Protein AF-A0A1N7IGW3-F1 (afdb_monomer)

Organism: NCBI:txid112234

Radius of gyration: 33.64 Å; Cα contacts (8 Å, |Δi|>4): 59; chains: 1; bounding box: 71×18×88 Å

Solvent-accessible surface area (backbone atoms only — not comparable to full-atom values): 6144 Å² total; per-residue (Å²): 132,68,68,65,62,53,54,52,52,51,51,51,52,52,51,52,52,52,53,50,51,54,51,53,54,53,50,52,58,52,48,55,53,49,51,55,52,50,52,56,50,52,56,54,52,57,66,48,64,79,61,58,81,72,58,66,27,42,61,68,55,46,16,58,74,70,73,47,52,62,68,56,49,49,49,36,46,73,74,59,62,34,68,73,47,75,60,91,93,46,53,32,29,45,55,68,48,51,60,68,50,59,74,88,82,132

Mean predicted aligned error: 11.85 Å

pLDDT: mean 88.47, std 12.56, range [50.0, 97.75]

Nearest PDB structures (foldseek):
  4j2n-assembly1_A  TM=8.965E-01  e=3.014E-02  Pukovnikvirus pukovnik
  6ama-assembly1_B  TM=7.501E-01  e=1.114E-02  Streptomyces venezuelae
  6amk-assembly1_B  TM=8.150E-01  e=5.476E-02  Streptomyces venezuelae
  2kfs-assembly1_A  TM=8.318E-01  e=1.807E-01  Mycobacterium tuberculosis H37Rv
  2zhh-assembly1_A-2  TM=8.279E-01  e=2.357E-01  Escherichia coli K-12

Foldseek 3Di:
DPPVVVVVVVVVVVVVVVVVVVVVVVVVVVVVVVVVVVVVVVVVVVVVVVPDPFDWAWLVRVCVVVVHDSVVVVVCVVVVLADWDDDPHTITGGPVRVVVSDDDDD

Structure (mmCIF, N/CA/C/O backbone):
data_AF-A0A1N7IGW3-F1
#
_entry.id   AF-A0A1N7IGW3-F1
#
loop_
_atom_site.group_PDB
_atom_site.id
_atom_site.type_symbol
_atom_site.label_atom_id
_atom_site.label_alt_id
_atom_site.label_comp_id
_atom_site.label_asym_id
_atom_site.label_entity_id
_atom_site.label_seq_id
_atom_site.pdbx_PDB_ins_code
_atom_site.Cartn_x
_atom_site.Cartn_y
_atom_site.Cartn_z
_atom_site.occupancy
_atom_site.B_iso_or_equiv
_atom_site.auth_seq_id
_atom_site.auth_comp_id
_atom_site.auth_asym_id
_atom_site.auth_atom_id
_atom_site.pdbx_PDB_model_num
ATOM 1 N N . MET A 1 1 ? 47.427 -2.168 -65.682 1.00 50.00 1 MET A N 1
ATOM 2 C CA . MET A 1 1 ? 46.780 -1.720 -64.428 1.00 50.00 1 MET A CA 1
ATOM 3 C C . MET A 1 1 ? 45.484 -1.004 -64.795 1.00 50.00 1 MET A C 1
ATOM 5 O O . MET A 1 1 ? 45.539 0.018 -65.463 1.00 50.00 1 MET A O 1
ATOM 9 N N . ASN A 1 2 ? 44.322 -1.604 -64.517 1.00 54.31 2 ASN A N 1
ATOM 10 C CA . ASN A 1 2 ? 43.034 -1.117 -65.025 1.00 54.31 2 ASN A CA 1
ATOM 11 C C . ASN A 1 2 ? 42.509 0.015 -64.122 1.00 54.31 2 ASN A C 1
ATOM 13 O O . ASN A 1 2 ? 41.861 -0.241 -63.109 1.00 54.31 2 ASN A O 1
ATOM 17 N N . LEU A 1 3 ? 42.840 1.260 -64.481 1.00 53.38 3 LEU A N 1
ATOM 18 C CA . LEU A 1 3 ? 42.494 2.493 -63.755 1.00 53.38 3 LEU A CA 1
ATOM 19 C C . LEU A 1 3 ? 40.985 2.632 -63.464 1.00 53.38 3 LEU A C 1
ATOM 21 O O . LEU A 1 3 ? 40.611 3.307 -62.510 1.00 53.38 3 LEU A O 1
ATOM 25 N N . ASN A 1 4 ? 40.126 1.966 -64.243 1.00 60.47 4 ASN A N 1
ATOM 26 C CA . ASN A 1 4 ? 38.673 1.991 -64.073 1.00 60.47 4 ASN A CA 1
ATOM 27 C C . ASN A 1 4 ? 38.195 1.086 -62.914 1.00 60.47 4 ASN A C 1
ATOM 29 O O . ASN A 1 4 ? 37.329 1.470 -62.137 1.00 60.47 4 ASN A O 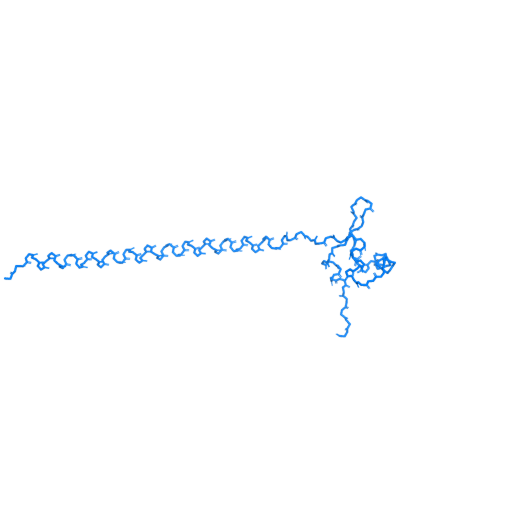1
ATOM 33 N N . LYS A 1 5 ? 38.832 -0.079 -62.710 1.00 61.31 5 LYS A N 1
ATOM 34 C CA . LYS A 1 5 ? 38.516 -0.975 -61.576 1.00 61.31 5 LYS A CA 1
ATOM 35 C C . LYS 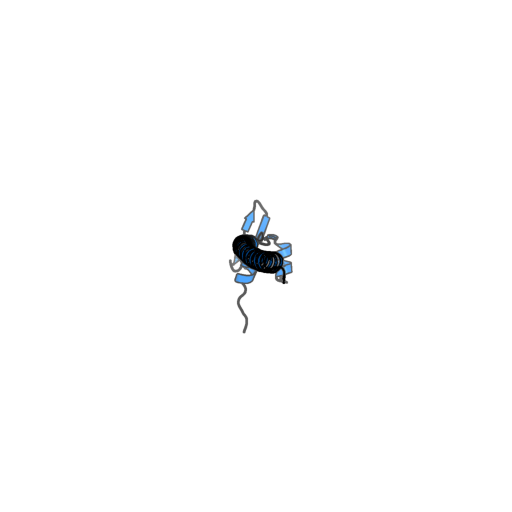A 1 5 ? 38.876 -0.362 -60.217 1.00 61.31 5 LYS A C 1
ATOM 37 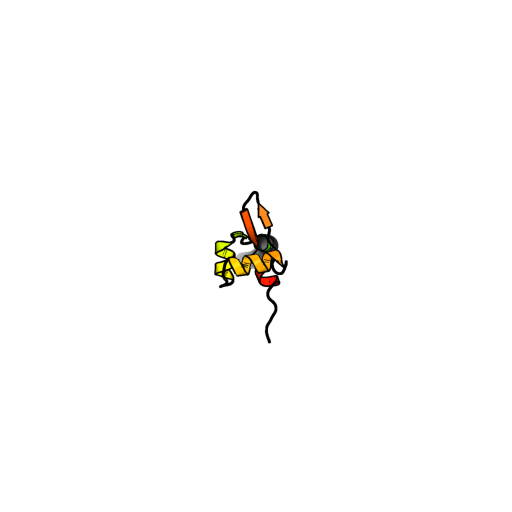O O . LYS A 1 5 ? 38.154 -0.569 -59.251 1.00 61.31 5 LYS A O 1
ATOM 42 N N . ASN A 1 6 ? 39.973 0.395 -60.147 1.00 62.25 6 ASN A N 1
ATOM 43 C CA . ASN A 1 6 ? 40.419 1.037 -58.905 1.00 62.25 6 ASN A CA 1
ATOM 44 C C . ASN A 1 6 ? 39.502 2.217 -58.518 1.00 62.25 6 ASN A C 1
ATOM 46 O O . ASN A 1 6 ? 39.059 2.304 -57.377 1.00 62.25 6 ASN A O 1
ATOM 50 N N . LYS A 1 7 ? 39.109 3.054 -59.491 1.00 66.75 7 LYS A N 1
ATOM 51 C CA . LYS A 1 7 ? 38.128 4.129 -59.263 1.00 66.75 7 LYS A CA 1
ATOM 52 C C . LYS A 1 7 ? 36.771 3.593 -58.795 1.00 66.75 7 LYS A C 1
ATOM 54 O O . LYS A 1 7 ? 36.222 4.138 -57.846 1.00 66.75 7 LYS A O 1
ATOM 59 N N . ASN A 1 8 ? 36.279 2.504 -59.390 1.00 69.81 8 ASN A N 1
ATOM 60 C CA . ASN A 1 8 ? 35.023 1.880 -58.959 1.00 69.81 8 ASN A CA 1
ATOM 61 C C . ASN A 1 8 ? 35.109 1.322 -57.528 1.00 69.81 8 ASN A C 1
ATOM 63 O O . ASN A 1 8 ? 34.193 1.538 -56.746 1.00 69.81 8 ASN A O 1
ATOM 67 N N . SER A 1 9 ? 36.234 0.706 -57.148 1.00 76.50 9 SER A N 1
ATOM 68 C CA . SER A 1 9 ? 36.451 0.223 -55.775 1.00 76.50 9 SER A CA 1
ATOM 69 C C . SER A 1 9 ? 36.524 1.357 -54.742 1.00 76.50 9 SER A C 1
ATOM 71 O O . SER A 1 9 ? 36.018 1.217 -53.630 1.00 76.50 9 SER A O 1
ATOM 73 N N . HIS A 1 10 ? 37.108 2.504 -55.099 1.00 80.94 10 HIS A N 1
ATOM 74 C CA . HIS A 1 10 ? 37.130 3.674 -54.218 1.00 80.94 10 HIS A CA 1
ATOM 75 C C . HIS A 1 10 ? 35.736 4.295 -54.048 1.00 80.94 10 HIS A C 1
ATOM 77 O O . HIS A 1 10 ? 35.363 4.671 -52.941 1.00 80.94 10 HIS A O 1
ATOM 83 N N . ILE A 1 11 ? 34.941 4.348 -55.122 1.00 88.06 11 ILE A N 1
ATOM 84 C CA . ILE A 1 11 ? 33.544 4.804 -55.069 1.00 88.06 11 ILE A CA 1
ATOM 85 C C . ILE A 1 11 ? 32.701 3.874 -54.185 1.00 88.06 11 ILE A C 1
ATOM 87 O O . ILE A 1 11 ? 31.929 4.363 -53.367 1.00 88.06 11 ILE A O 1
ATOM 91 N N . GLU A 1 12 ? 32.876 2.555 -54.294 1.00 90.06 12 GLU A N 1
ATOM 92 C CA . GLU A 1 12 ? 32.205 1.581 -53.420 1.00 90.06 12 GLU A CA 1
ATOM 93 C C . GLU A 1 12 ? 32.583 1.775 -51.945 1.00 90.06 12 GLU A C 1
ATOM 95 O O . GLU A 1 12 ? 31.713 1.757 -51.079 1.00 90.06 12 GLU A O 1
ATOM 100 N N . MET A 1 13 ? 33.862 2.023 -51.651 1.00 87.81 13 MET A N 1
ATOM 101 C CA . MET A 1 13 ? 34.333 2.300 -50.291 1.00 87.81 13 MET A CA 1
ATOM 102 C C . MET A 1 13 ? 33.719 3.585 -49.718 1.00 87.81 13 MET A C 1
ATOM 104 O O . MET A 1 13 ? 33.277 3.594 -48.571 1.00 87.81 13 MET A O 1
ATOM 108 N N . LEU A 1 14 ? 33.655 4.653 -50.520 1.00 91.81 14 LEU A N 1
ATOM 109 C CA . LEU A 1 14 ? 33.007 5.908 -50.134 1.00 91.81 14 LEU A CA 1
ATOM 110 C C . LEU A 1 14 ? 31.504 5.711 -49.905 1.00 91.81 14 LEU A C 1
ATOM 112 O O . LEU A 1 14 ? 30.965 6.211 -48.922 1.00 91.81 14 LEU A O 1
ATOM 116 N N . LEU A 1 15 ? 30.838 4.940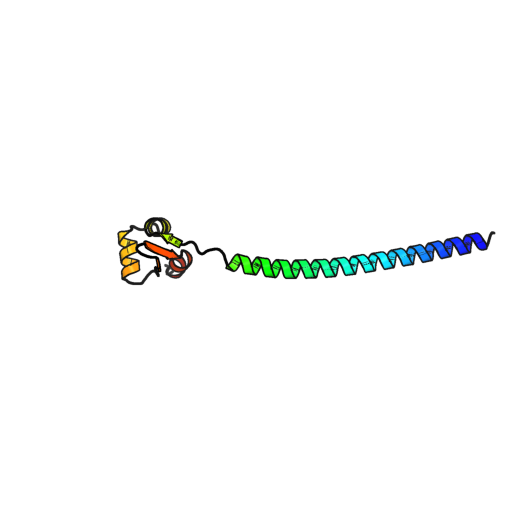 -50.767 1.00 93.31 15 LEU A N 1
ATOM 117 C CA . LEU A 1 15 ? 29.419 4.625 -50.617 1.00 93.31 15 LEU A CA 1
ATOM 118 C C . LEU A 1 15 ? 29.151 3.843 -49.325 1.00 93.31 15 LEU A C 1
ATOM 120 O O . LEU A 1 15 ? 28.207 4.160 -48.607 1.00 93.31 15 LEU A O 1
ATOM 124 N N . LEU A 1 16 ? 29.991 2.857 -48.999 1.00 91.88 16 LEU A N 1
ATOM 125 C CA . LEU A 1 16 ? 29.879 2.088 -47.758 1.00 91.88 16 LEU A CA 1
ATOM 126 C C . LEU A 1 16 ? 30.086 2.959 -46.514 1.00 91.88 16 LEU A C 1
ATOM 128 O O . LEU A 1 16 ? 29.342 2.809 -45.548 1.00 91.88 16 LEU A O 1
ATOM 132 N N . ALA A 1 17 ? 31.052 3.881 -46.544 1.00 93.94 17 ALA A N 1
ATOM 133 C CA . ALA A 1 17 ? 31.291 4.808 -45.440 1.00 93.94 17 ALA A CA 1
ATOM 134 C C . ALA A 1 17 ? 30.081 5.726 -45.195 1.00 93.94 17 ALA A C 1
ATOM 136 O O . ALA A 1 17 ? 29.629 5.856 -44.061 1.00 93.94 17 ALA A O 1
ATOM 137 N N . VAL A 1 18 ? 29.500 6.283 -46.263 1.00 96.88 18 VAL A N 1
ATOM 138 C CA . VAL A 1 18 ? 28.299 7.130 -46.168 1.00 96.88 18 VAL A CA 1
ATOM 139 C C . VAL A 1 18 ? 27.094 6.335 -45.659 1.00 96.88 18 VAL A C 1
ATOM 141 O O . VAL A 1 18 ? 26.350 6.815 -44.810 1.00 96.88 18 VAL A O 1
ATOM 144 N N . LEU A 1 19 ? 26.897 5.101 -46.135 1.00 95.50 19 LEU A N 1
ATOM 145 C CA . LEU A 1 19 ? 25.811 4.241 -45.652 1.00 95.50 19 LEU A CA 1
ATOM 146 C C . LEU A 1 19 ? 25.949 3.913 -44.162 1.00 95.50 19 LEU A C 1
ATOM 148 O O . LEU A 1 19 ? 24.941 3.848 -43.458 1.00 95.50 19 LEU A O 1
ATOM 152 N N . GLN A 1 20 ? 27.177 3.711 -43.685 1.00 94.75 20 GLN A N 1
ATOM 153 C CA . GLN A 1 20 ? 27.449 3.473 -42.272 1.00 94.75 20 GLN A CA 1
ATOM 154 C C . GLN A 1 20 ? 27.116 4.707 -41.425 1.00 94.75 20 GLN A C 1
ATOM 156 O O . GLN A 1 20 ? 26.420 4.578 -40.420 1.00 94.75 20 GLN A O 1
ATOM 161 N N . GLU A 1 21 ? 27.525 5.897 -41.865 1.00 96.75 21 GLU A N 1
ATOM 162 C CA . GLU A 1 21 ? 27.239 7.154 -41.166 1.00 96.75 21 GLU A CA 1
ATOM 163 C C . GLU A 1 21 ? 25.730 7.438 -41.085 1.00 96.75 21 GLU A C 1
ATOM 165 O O . GLU A 1 21 ? 25.203 7.741 -40.015 1.00 96.75 21 GLU A O 1
ATOM 170 N N . LEU A 1 22 ? 24.996 7.239 -42.185 1.00 97.25 22 LEU A N 1
ATOM 171 C CA . LEU A 1 22 ? 23.535 7.388 -42.200 1.00 97.25 22 LEU A CA 1
ATOM 172 C C . LEU A 1 22 ? 22.836 6.394 -41.261 1.00 97.25 22 LEU A C 1
ATOM 174 O O . LEU A 1 22 ? 21.821 6.718 -40.644 1.00 97.25 22 LEU A O 1
ATOM 178 N N . LYS A 1 23 ? 23.372 5.175 -41.139 1.00 97.38 23 LYS A N 1
ATOM 179 C CA . LYS A 1 23 ? 22.840 4.161 -40.224 1.00 97.38 23 LYS A CA 1
ATOM 180 C C . LYS A 1 23 ? 23.023 4.583 -38.767 1.00 97.38 23 LYS A C 1
ATOM 182 O O . LYS A 1 23 ? 22.109 4.408 -37.967 1.00 97.38 23 LYS A O 1
ATOM 187 N N . GLU A 1 24 ? 24.187 5.129 -38.428 1.00 97.75 24 GLU A N 1
ATOM 188 C CA . GLU A 1 24 ? 24.489 5.626 -37.082 1.00 97.75 24 GLU A CA 1
ATOM 189 C C . GLU A 1 24 ? 23.588 6.804 -36.703 1.00 97.75 24 GLU A C 1
ATOM 191 O O . GLU A 1 24 ? 23.012 6.806 -35.616 1.00 97.75 24 GLU A O 1
ATOM 196 N N . GLN A 1 25 ? 23.376 7.742 -37.630 1.00 96.88 25 GLN A N 1
ATOM 197 C CA . GLN A 1 25 ? 22.436 8.851 -37.444 1.00 96.88 25 GLN A CA 1
ATOM 198 C C . GLN A 1 25 ? 21.010 8.353 -37.179 1.00 96.88 25 GLN A C 1
ATOM 200 O O . GLN A 1 25 ? 20.366 8.792 -36.226 1.00 96.88 25 GLN A O 1
ATOM 205 N N . LEU A 1 26 ? 20.539 7.384 -37.969 1.00 97.12 26 LEU A N 1
ATOM 206 C CA . LEU A 1 26 ? 19.209 6.807 -37.790 1.00 97.12 26 LEU A CA 1
ATOM 207 C C . LEU A 1 26 ? 19.054 6.120 -36.424 1.00 97.12 26 LEU A C 1
ATOM 209 O O . LEU A 1 26 ? 18.016 6.273 -35.779 1.00 97.12 26 LEU A O 1
ATOM 213 N N . TYR A 1 27 ? 20.068 5.378 -35.964 1.00 97.25 27 TYR A N 1
ATOM 214 C CA . TYR A 1 27 ? 20.028 4.760 -34.635 1.00 97.25 27 TYR A CA 1
ATOM 215 C C . TYR A 1 27 ? 19.945 5.802 -33.523 1.00 97.25 27 TYR A C 1
ATOM 217 O O . TYR A 1 27 ? 19.129 5.642 -32.616 1.00 97.25 27 TYR A O 1
ATOM 225 N N . TYR A 1 28 ? 20.724 6.879 -33.621 1.00 97.06 28 TYR A N 1
ATOM 226 C CA . TYR A 1 28 ? 20.709 7.950 -32.631 1.00 97.06 28 TYR A CA 1
ATOM 227 C C . TYR A 1 28 ? 19.320 8.599 -32.505 1.00 97.06 28 TYR A C 1
ATOM 229 O O . TYR A 1 28 ? 18.772 8.700 -31.408 1.00 97.06 28 TYR A O 1
ATOM 237 N N . GLU A 1 29 ? 18.687 8.955 -33.627 1.00 97.31 29 GLU A N 1
ATOM 238 C CA . GLU A 1 29 ? 17.337 9.541 -33.624 1.00 97.31 29 GLU A CA 1
ATOM 239 C C . GLU A 1 29 ? 16.276 8.597 -33.034 1.00 97.31 29 GLU A C 1
ATOM 241 O O . GLU A 1 29 ? 15.353 9.023 -32.321 1.00 97.31 29 GLU A O 1
ATOM 246 N N . MET A 1 30 ? 16.402 7.297 -33.320 1.00 97.06 30 MET A N 1
ATOM 247 C CA . MET A 1 30 ? 15.523 6.274 -32.759 1.00 97.06 30 MET A CA 1
ATOM 248 C C . MET A 1 30 ? 15.686 6.161 -31.240 1.00 97.06 30 MET A C 1
ATOM 250 O O . MET A 1 30 ? 14.675 6.099 -30.532 1.00 97.06 30 MET A O 1
ATOM 254 N N . GLU A 1 31 ? 16.922 6.148 -30.738 1.00 96.75 31 GLU A N 1
ATOM 255 C CA . GLU A 1 31 ? 17.219 6.069 -29.304 1.00 96.75 31 GLU A CA 1
ATOM 256 C C . GLU A 1 31 ? 16.681 7.284 -28.545 1.00 96.75 31 GLU A C 1
ATOM 258 O O . GLU A 1 31 ? 15.949 7.110 -27.569 1.00 96.75 31 GLU A O 1
ATOM 263 N N . GLU A 1 32 ? 16.923 8.498 -29.040 1.00 96.75 32 GLU A N 1
ATOM 264 C CA . GLU A 1 32 ? 16.404 9.738 -28.442 1.00 96.75 32 GLU A CA 1
ATOM 265 C C . GLU A 1 32 ? 14.869 9.727 -28.346 1.00 96.75 32 GLU A C 1
ATOM 267 O O . GLU A 1 32 ? 14.272 10.020 -27.302 1.00 96.75 32 GLU A O 1
ATOM 272 N N . THR A 1 33 ? 14.197 9.290 -29.415 1.00 96.56 33 THR A N 1
ATOM 273 C CA . THR A 1 33 ? 12.732 9.178 -29.437 1.00 96.56 33 THR A CA 1
ATOM 274 C C . THR A 1 33 ? 12.219 8.139 -28.437 1.00 96.56 33 THR A C 1
ATOM 276 O O . TH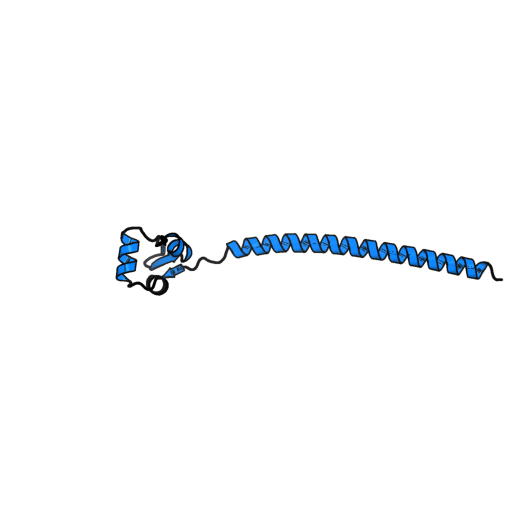R A 1 33 ? 11.183 8.343 -27.790 1.00 96.56 33 THR A O 1
ATOM 279 N N . LEU A 1 34 ? 12.909 7.002 -28.316 1.00 96.50 34 LEU A N 1
ATOM 280 C CA . LEU A 1 34 ? 12.560 5.943 -27.370 1.00 96.50 34 LEU A CA 1
ATOM 281 C C . LEU A 1 34 ? 12.734 6.416 -25.926 1.00 96.50 34 LEU A C 1
ATOM 283 O O . LEU A 1 34 ? 11.814 6.238 -25.125 1.00 96.50 34 LEU A O 1
ATOM 287 N N . ILE A 1 35 ? 13.851 7.075 -25.617 1.00 96.88 35 ILE A N 1
ATOM 288 C CA . ILE A 1 35 ? 14.137 7.645 -24.295 1.00 96.88 35 ILE A CA 1
ATOM 289 C C . ILE A 1 35 ? 13.046 8.646 -23.903 1.00 96.88 35 ILE A C 1
ATOM 291 O O . ILE A 1 35 ? 12.478 8.542 -22.812 1.00 96.88 35 ILE A O 1
ATOM 295 N N . GLY A 1 36 ? 12.672 9.555 -24.809 1.00 95.19 36 GLY A N 1
ATOM 296 C CA . GLY A 1 36 ? 11.600 10.522 -24.562 1.00 95.19 36 GLY A CA 1
ATOM 297 C C . GLY A 1 36 ? 10.253 9.857 -24.250 1.00 95.19 36 GLY A C 1
ATOM 298 O O . GLY A 1 36 ? 9.570 10.229 -23.290 1.00 95.19 36 GLY A O 1
ATOM 299 N N . LYS A 1 37 ? 9.879 8.819 -25.011 1.00 96.00 37 LYS A N 1
ATOM 300 C CA . LYS A 1 37 ? 8.638 8.058 -24.780 1.00 96.00 37 LYS A CA 1
ATOM 301 C C . LYS A 1 37 ? 8.662 7.302 -23.451 1.00 96.00 37 LYS A C 1
ATOM 303 O O . LYS A 1 37 ? 7.668 7.341 -22.726 1.00 96.00 37 LYS A O 1
ATOM 308 N N . ILE A 1 38 ? 9.775 6.645 -23.121 1.00 95.50 38 ILE A N 1
ATOM 309 C CA . ILE A 1 38 ? 9.945 5.906 -21.861 1.00 95.50 38 ILE A CA 1
ATOM 310 C C . ILE A 1 38 ? 9.874 6.856 -20.666 1.00 95.50 38 ILE A C 1
ATOM 312 O O . ILE A 1 38 ? 9.182 6.549 -19.695 1.00 95.50 38 ILE A O 1
ATOM 316 N N . SER A 1 39 ? 10.524 8.019 -20.746 1.00 94.69 39 SER A N 1
ATOM 317 C CA . SER A 1 39 ? 10.483 9.041 -19.696 1.00 94.69 39 SER A CA 1
ATOM 318 C C . SER A 1 39 ? 9.044 9.481 -19.413 1.00 94.69 39 SER A C 1
ATOM 320 O O . SER A 1 39 ? 8.554 9.368 -18.289 1.00 94.69 39 SER A O 1
ATOM 322 N N . HIS A 1 40 ? 8.305 9.851 -20.460 1.00 92.56 40 HIS A N 1
ATOM 323 C CA . HIS A 1 40 ? 6.917 10.283 -20.332 1.00 92.56 40 HIS A CA 1
ATOM 324 C C . HIS A 1 40 ? 5.980 9.179 -19.804 1.00 92.56 40 HIS A C 1
ATOM 326 O O . HIS A 1 40 ? 5.087 9.452 -18.998 1.00 92.56 40 HIS A O 1
ATOM 332 N N . LEU A 1 41 ? 6.172 7.924 -20.227 1.00 91.44 41 LEU A N 1
ATOM 333 C CA . LEU A 1 41 ? 5.407 6.788 -19.701 1.00 91.44 41 LEU A CA 1
ATOM 334 C C . LEU A 1 41 ? 5.733 6.516 -18.231 1.00 91.44 41 LEU A C 1
ATOM 336 O O . LEU A 1 41 ? 4.812 6.309 -17.444 1.00 91.44 41 LEU A O 1
ATOM 340 N N . THR A 1 42 ? 7.007 6.585 -17.851 1.00 90.69 42 THR A N 1
ATOM 341 C CA . THR A 1 42 ? 7.450 6.435 -16.458 1.00 90.69 42 THR A CA 1
ATOM 342 C C . THR A 1 42 ? 6.799 7.488 -15.563 1.00 90.69 42 THR A C 1
ATOM 344 O O . THR A 1 42 ? 6.231 7.148 -14.528 1.00 90.69 42 THR A O 1
ATOM 347 N N . THR A 1 43 ? 6.770 8.756 -15.989 1.00 89.06 43 THR A N 1
ATOM 348 C CA . THR A 1 43 ? 6.075 9.822 -15.248 1.00 89.06 43 THR A CA 1
ATOM 349 C C . THR A 1 43 ? 4.583 9.524 -15.075 1.00 89.06 43 THR A C 1
ATOM 351 O O . THR A 1 43 ? 4.040 9.702 -13.985 1.00 89.06 43 THR A O 1
ATOM 354 N N . LYS A 1 44 ? 3.910 9.032 -16.124 1.00 87.50 44 LYS A N 1
ATOM 355 C CA . LYS A 1 44 ? 2.487 8.664 -16.049 1.00 87.50 44 LYS A CA 1
ATOM 356 C C . LYS A 1 44 ? 2.228 7.494 -15.104 1.00 87.50 44 LYS A C 1
ATOM 358 O O . LYS A 1 44 ? 1.250 7.539 -14.368 1.00 87.50 44 LYS A O 1
ATOM 363 N N . ILE A 1 45 ? 3.081 6.471 -15.125 1.00 84.62 45 ILE A N 1
ATOM 364 C CA . ILE A 1 45 ? 2.957 5.292 -14.258 1.00 84.62 45 ILE A CA 1
ATOM 365 C C . ILE A 1 45 ? 3.146 5.681 -12.790 1.00 84.62 45 ILE A C 1
ATOM 367 O O . ILE A 1 45 ? 2.315 5.319 -11.960 1.00 84.62 45 ILE A O 1
ATOM 371 N N . ASN A 1 46 ? 4.155 6.495 -12.474 1.00 78.19 46 ASN A N 1
ATOM 372 C CA . ASN A 1 46 ? 4.386 6.954 -11.101 1.00 78.19 46 ASN A CA 1
ATOM 373 C C . ASN A 1 46 ? 3.197 7.769 -10.559 1.00 78.19 46 ASN A C 1
ATOM 375 O O . ASN A 1 46 ? 2.788 7.583 -9.417 1.00 78.19 46 ASN A O 1
ATOM 379 N N . GLY A 1 47 ? 2.559 8.593 -11.399 1.00 65.81 47 GLY A N 1
ATOM 380 C CA . GLY A 1 47 ? 1.330 9.307 -11.027 1.00 65.81 47 GLY A CA 1
ATOM 381 C C . GLY A 1 47 ? 0.098 8.409 -10.815 1.00 65.81 47 GLY A C 1
ATOM 382 O O . GLY A 1 47 ? -0.901 8.856 -10.251 1.00 65.81 47 GLY A O 1
ATOM 383 N N . ILE A 1 48 ? 0.139 7.149 -11.262 1.00 66.56 48 ILE A N 1
ATOM 384 C CA . ILE A 1 48 ? -0.915 6.152 -11.022 1.00 66.56 48 ILE A CA 1
ATOM 385 C C . ILE A 1 48 ? -0.682 5.423 -9.690 1.00 66.56 48 ILE A C 1
ATOM 387 O O . ILE A 1 48 ? -1.659 5.102 -9.012 1.00 66.56 48 ILE A O 1
ATOM 391 N N . GLU A 1 49 ? 0.568 5.213 -9.259 1.00 58.53 49 GLU A N 1
ATOM 392 C CA . GLU A 1 49 ? 0.859 4.602 -7.951 1.00 58.53 49 GLU A CA 1
ATOM 393 C C . GLU A 1 49 ? 0.364 5.449 -6.768 1.00 58.53 49 GLU A C 1
ATOM 395 O O . GLU A 1 49 ? -0.083 4.893 -5.762 1.00 58.53 49 GLU A O 1
ATOM 400 N N . GLU A 1 50 ? 0.329 6.777 -6.912 1.00 56.44 50 GLU A N 1
ATOM 401 C CA . GLU A 1 50 ? -0.272 7.687 -5.922 1.00 56.44 50 GLU A CA 1
ATOM 402 C C . GLU A 1 50 ? -1.794 7.500 -5.768 1.00 56.44 50 GLU A C 1
ATOM 404 O O . GLU A 1 50 ? -2.385 7.957 -4.790 1.00 56.44 50 GLU A O 1
ATOM 409 N N . ARG A 1 51 ? -2.445 6.793 -6.702 1.00 57.22 51 ARG A N 1
ATOM 410 C CA . ARG A 1 51 ? -3.881 6.480 -6.673 1.00 57.22 51 ARG A CA 1
ATOM 411 C C . ARG A 1 51 ? -4.162 5.027 -6.308 1.00 57.22 51 ARG A C 1
ATOM 413 O O . ARG A 1 51 ? -5.166 4.473 -6.762 1.00 57.22 51 ARG A O 1
ATOM 420 N N . LYS A 1 52 ? -3.318 4.381 -5.496 1.00 60.03 52 LYS A N 1
ATOM 421 C CA . LYS A 1 52 ? -3.749 3.123 -4.874 1.00 60.03 52 LYS A CA 1
ATOM 422 C C . LYS A 1 52 ? -5.039 3.399 -4.088 1.00 60.03 52 LYS A C 1
ATOM 424 O O . LYS A 1 52 ? -5.046 4.330 -3.279 1.00 60.03 52 LYS A O 1
ATOM 429 N N . PRO A 1 53 ? -6.135 2.659 -4.347 1.00 64.38 53 PRO A N 1
ATOM 430 C CA . PRO A 1 53 ? -7.349 2.803 -3.562 1.00 64.38 53 PRO A CA 1
ATOM 431 C C . PRO A 1 53 ? -6.972 2.583 -2.102 1.00 64.38 53 PRO A C 1
ATOM 433 O O . PRO A 1 53 ? -6.378 1.571 -1.746 1.00 64.38 53 PRO A O 1
ATOM 436 N N . GLU A 1 54 ? -7.216 3.602 -1.288 1.00 72.44 54 GLU A N 1
ATOM 437 C CA . GLU A 1 54 ? -6.792 3.609 0.102 1.00 72.44 54 GLU A CA 1
ATOM 438 C C . GLU A 1 54 ? -7.518 2.484 0.845 1.00 72.44 54 GLU A C 1
ATOM 440 O O . GLU A 1 54 ? -8.747 2.409 0.783 1.00 72.44 54 GLU A O 1
ATOM 445 N N . ASP A 1 55 ? -6.771 1.606 1.523 1.00 84.62 55 ASP A N 1
ATOM 446 C CA . ASP A 1 55 ? -7.349 0.460 2.230 1.00 84.62 55 ASP A CA 1
ATOM 447 C C . ASP A 1 55 ? -8.321 0.954 3.314 1.00 84.62 55 ASP A C 1
ATOM 449 O O . ASP A 1 55 ? -7.913 1.464 4.369 1.00 84.62 55 ASP A O 1
ATOM 453 N N . LEU A 1 56 ? -9.619 0.820 3.031 1.00 92.31 56 LEU A N 1
ATOM 454 C CA . LEU A 1 56 ? -10.700 1.090 3.967 1.00 92.31 56 LEU A CA 1
ATOM 455 C C . LEU A 1 56 ? -10.968 -0.162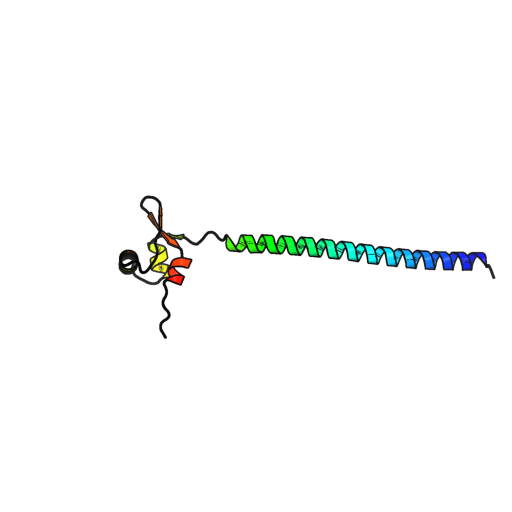 4.794 1.00 92.31 56 LEU A C 1
ATOM 457 O O . LEU A 1 56 ? -11.476 -1.164 4.298 1.00 92.31 56 LEU A O 1
ATOM 461 N N . LEU A 1 57 ? -10.663 -0.071 6.080 1.00 94.56 57 LEU A N 1
ATOM 462 C CA . LEU A 1 57 ? -10.852 -1.140 7.042 1.00 94.56 57 LEU A CA 1
ATOM 463 C C . LEU A 1 57 ? -12.187 -0.946 7.774 1.00 94.56 57 LEU A C 1
ATOM 465 O O . LEU A 1 57 ? -12.386 0.103 8.397 1.00 94.56 57 LEU A O 1
ATOM 469 N N . PRO A 1 58 ? -13.112 -1.920 7.753 1.00 95.38 58 PRO A N 1
ATOM 470 C CA . PRO A 1 58 ? -14.247 -1.917 8.668 1.00 95.38 58 PRO A CA 1
ATOM 471 C C . PRO A 1 58 ? -13.767 -2.081 10.120 1.00 95.38 58 PRO A C 1
ATOM 473 O O . PRO A 1 58 ? -12.636 -2.485 10.381 1.00 95.38 58 PRO A O 1
ATOM 476 N N . ILE A 1 59 ? -14.644 -1.811 11.094 1.00 95.12 59 ILE A N 1
ATOM 477 C CA . ILE A 1 59 ? -14.312 -1.842 12.538 1.00 95.12 59 ILE A CA 1
ATOM 478 C C . ILE A 1 59 ? -13.567 -3.120 12.960 1.00 95.12 59 ILE A C 1
ATOM 480 O O . ILE A 1 59 ? -12.648 -3.047 13.772 1.00 95.12 59 ILE A O 1
ATOM 484 N N . LYS A 1 60 ? -13.986 -4.290 12.457 1.00 95.75 60 LYS A N 1
ATOM 485 C CA . LYS A 1 60 ? -13.365 -5.575 12.808 1.00 95.75 60 LYS A CA 1
ATOM 486 C C . LYS A 1 60 ? -11.899 -5.602 12.368 1.00 95.75 60 LYS A C 1
ATOM 488 O O . LYS A 1 60 ? -11.034 -5.835 13.203 1.00 95.75 60 LYS A O 1
ATOM 493 N N . ASP A 1 61 ? -11.657 -5.301 11.102 1.00 96.44 61 ASP A N 1
ATOM 494 C CA . ASP A 1 61 ? -10.337 -5.408 10.486 1.00 96.44 61 ASP A CA 1
ATOM 495 C C . ASP A 1 61 ? -9.405 -4.301 10.995 1.00 96.44 61 ASP A C 1
ATOM 497 O O . ASP A 1 61 ? -8.223 -4.536 11.200 1.00 96.44 61 ASP A O 1
ATOM 501 N N . ALA A 1 62 ? -9.934 -3.109 11.292 1.00 96.12 62 ALA A N 1
ATOM 502 C CA . ALA A 1 62 ? -9.174 -2.034 11.932 1.00 96.12 62 ALA A CA 1
ATOM 503 C C . ALA A 1 62 ? -8.725 -2.402 13.358 1.00 96.12 62 ALA A C 1
ATOM 505 O O . ALA A 1 62 ? -7.604 -2.084 13.756 1.00 96.12 62 ALA A O 1
ATOM 506 N N . ALA A 1 63 ? -9.586 -3.074 14.131 1.00 96.88 63 ALA A N 1
ATOM 507 C CA . ALA A 1 63 ? -9.251 -3.532 15.478 1.00 96.88 63 ALA A CA 1
ATOM 508 C C . ALA A 1 63 ? -8.190 -4.643 15.442 1.00 96.88 63 ALA A C 1
ATOM 510 O O . ALA A 1 63 ? -7.239 -4.605 16.218 1.00 96.88 63 ALA A O 1
ATOM 511 N N . GLU A 1 64 ? -8.326 -5.582 14.501 1.00 97.19 64 GLU A N 1
ATOM 512 C CA . GLU A 1 64 ? -7.346 -6.643 14.251 1.00 97.19 64 GLU A CA 1
ATOM 513 C C . GLU A 1 64 ? -6.002 -6.075 13.782 1.00 97.19 64 GLU A C 1
ATOM 515 O O . GLU A 1 64 ? -4.964 -6.432 14.331 1.00 97.19 64 GLU A O 1
ATOM 520 N N . PHE A 1 65 ? -6.021 -5.114 12.855 1.00 95.56 65 PHE A N 1
ATOM 521 C CA . PHE A 1 65 ? -4.826 -4.431 12.358 1.00 95.56 65 PHE A CA 1
ATOM 522 C C . PHE A 1 65 ? -4.032 -3.735 13.471 1.00 95.56 65 PHE A C 1
ATOM 524 O O . PHE A 1 65 ? -2.807 -3.804 13.490 1.00 95.56 65 PHE A O 1
ATOM 531 N N . LEU A 1 66 ? -4.722 -3.079 14.407 1.00 94.19 66 LEU A N 1
ATOM 532 C CA . LEU A 1 66 ? -4.101 -2.426 15.563 1.00 94.19 66 LEU A CA 1
ATOM 533 C C . LEU A 1 66 ? -3.759 -3.393 16.707 1.00 94.19 66 LEU A C 1
ATOM 535 O O . LEU A 1 66 ? -3.102 -2.986 17.662 1.00 94.19 66 LEU A O 1
ATOM 539 N N . GLY A 1 67 ? -4.235 -4.640 16.657 1.00 96.06 67 GLY A N 1
ATOM 540 C CA . GLY A 1 67 ? -4.094 -5.592 17.758 1.00 96.06 67 GLY A CA 1
ATOM 541 C C . GLY A 1 67 ? -4.852 -5.183 19.028 1.00 96.06 67 GLY A C 1
ATOM 542 O O . GLY A 1 67 ? -4.440 -5.533 20.132 1.00 96.06 67 GLY A O 1
ATOM 543 N N . VAL A 1 68 ? -5.951 -4.427 18.903 1.00 96.50 68 VAL A N 1
ATOM 544 C CA . VAL A 1 68 ? -6.747 -3.928 20.040 1.00 96.50 68 VAL A CA 1
ATOM 545 C C . VAL A 1 68 ? -8.169 -4.483 20.033 1.00 96.50 68 VAL A C 1
ATOM 547 O O . VAL A 1 68 ? -8.696 -4.931 19.018 1.00 96.50 68 VAL A O 1
ATOM 550 N N . SER A 1 69 ? -8.850 -4.411 21.178 1.00 97.62 69 SER A N 1
ATOM 551 C CA . SER A 1 69 ? -10.268 -4.773 21.242 1.00 97.62 69 SER A CA 1
ATOM 552 C C . SER A 1 69 ? -11.151 -3.773 20.476 1.00 97.62 69 SER A C 1
ATOM 554 O O . SER A 1 69 ? -10.843 -2.580 20.389 1.00 97.62 69 SER A O 1
ATOM 556 N N . LYS A 1 70 ? -12.323 -4.219 20.000 1.00 96.31 70 LYS A N 1
ATOM 557 C CA . LYS A 1 70 ? -13.326 -3.327 19.379 1.00 96.31 70 LYS A CA 1
ATOM 558 C C . LYS A 1 70 ? -13.794 -2.213 20.322 1.00 96.31 70 LYS A C 1
ATOM 560 O O . LYS A 1 70 ? -14.091 -1.113 19.865 1.00 96.31 70 LYS A O 1
ATOM 565 N N . VAL A 1 71 ? -13.845 -2.487 21.628 1.00 96.94 71 VAL A N 1
ATOM 566 C CA . VAL A 1 71 ? -14.212 -1.498 22.655 1.00 96.94 71 VAL A CA 1
ATOM 567 C C . VAL A 1 71 ? -13.136 -0.417 22.759 1.00 96.94 71 VAL A C 1
ATOM 569 O O . VAL A 1 71 ? -13.455 0.771 22.796 1.00 96.94 71 VAL A O 1
ATOM 572 N N . THR A 1 72 ? -11.860 -0.812 22.718 1.00 96.75 72 THR A N 1
ATOM 573 C CA . THR A 1 72 ? -10.725 0.117 22.678 1.00 96.75 72 THR A CA 1
ATOM 574 C C . THR A 1 72 ? -10.790 0.989 21.430 1.00 96.75 72 THR A C 1
ATOM 576 O O . THR A 1 72 ? -10.739 2.210 21.549 1.00 96.75 72 THR A O 1
ATOM 579 N N . LEU A 1 73 ? -10.989 0.393 20.248 1.00 96.56 73 LEU A N 1
ATOM 580 C CA . LEU A 1 73 ? -11.121 1.145 18.997 1.00 96.56 73 LEU A CA 1
ATOM 581 C C . LEU A 1 73 ? -12.308 2.122 19.032 1.00 96.56 73 LEU A C 1
ATOM 583 O O . LEU A 1 73 ? -12.188 3.257 18.575 1.00 96.56 73 LEU A O 1
ATOM 587 N N . TRP A 1 74 ? -13.443 1.721 19.614 1.00 95.50 74 TRP A N 1
ATOM 588 C CA . TRP A 1 74 ? -14.588 2.614 19.803 1.00 95.50 74 TRP A CA 1
ATOM 589 C C . TRP A 1 74 ? -14.246 3.807 20.700 1.00 95.50 74 TRP A C 1
ATOM 591 O O . TRP A 1 74 ? -14.604 4.934 20.358 1.00 95.50 74 TRP A O 1
ATOM 601 N N . ARG A 1 75 ? -13.518 3.581 21.804 1.00 96.94 75 ARG A N 1
ATOM 602 C CA . ARG A 1 75 ? -13.054 4.650 22.701 1.00 96.94 75 ARG A CA 1
ATOM 603 C C . ARG A 1 75 ? -12.155 5.636 21.955 1.00 96.94 75 ARG A C 1
ATOM 605 O O . ARG A 1 75 ? -12.440 6.824 22.010 1.00 96.94 75 ARG A O 1
ATOM 612 N N . LEU A 1 76 ? -11.163 5.137 21.211 1.00 94.56 76 LEU A N 1
ATOM 613 C CA . LEU A 1 76 ? -10.230 5.945 20.407 1.00 94.56 76 LEU A CA 1
ATOM 614 C C . LEU A 1 76 ? -10.954 6.759 19.324 1.00 94.56 76 LEU A C 1
ATOM 616 O O . LEU A 1 76 ? -10.671 7.935 19.104 1.00 94.56 76 LEU A O 1
ATOM 620 N N . ARG A 1 77 ? -11.945 6.154 18.660 1.00 94.31 77 ARG A N 1
ATOM 621 C CA . ARG A 1 77 ? -12.813 6.867 17.716 1.00 94.31 77 ARG A CA 1
ATOM 622 C C . ARG A 1 77 ? -13.611 7.962 18.422 1.00 94.31 77 ARG A C 1
ATOM 624 O O . ARG A 1 77 ? -13.775 9.049 17.877 1.00 94.31 77 ARG A O 1
ATOM 631 N N . LYS A 1 78 ? -14.176 7.662 19.594 1.00 95.00 78 LYS A N 1
ATOM 632 C CA . LYS A 1 78 ? -15.056 8.583 20.319 1.00 95.00 78 LYS A CA 1
ATOM 633 C C . LYS A 1 78 ? -14.287 9.750 20.944 1.00 95.00 78 LYS A C 1
ATOM 635 O O . LYS A 1 78 ? -14.850 10.839 21.000 1.00 95.00 78 LYS A O 1
ATOM 640 N N . SER A 1 79 ? -13.039 9.534 21.364 1.00 94.50 79 SER A N 1
ATOM 641 C CA . SER A 1 79 ? -12.116 10.582 21.820 1.00 94.50 79 SER A CA 1
ATOM 642 C C . SER A 1 79 ? -11.518 11.404 20.674 1.00 94.50 79 SER A C 1
ATOM 644 O O . SER A 1 79 ? -11.003 12.488 20.922 1.00 94.50 79 SER A O 1
ATOM 646 N N . GLY A 1 80 ? -11.623 10.931 19.427 1.00 92.81 80 GLY A N 1
ATOM 647 C CA . GLY A 1 80 ? -11.101 11.619 18.244 1.00 92.81 80 GLY A CA 1
ATOM 648 C C . GLY A 1 80 ? -9.626 11.333 17.952 1.00 92.81 80 GLY A C 1
ATOM 649 O O . GLY A 1 80 ? -9.065 11.951 17.054 1.00 92.81 80 GLY A O 1
ATOM 650 N N . GLU A 1 81 ? -9.012 10.383 18.661 1.00 93.81 81 GLU A N 1
ATOM 651 C CA . GLU A 1 81 ? -7.609 9.981 18.473 1.00 93.81 81 GLU A CA 1
ATOM 652 C C . GLU A 1 81 ? -7.369 9.327 17.100 1.00 93.81 81 GLU A C 1
ATOM 654 O O . GLU A 1 81 ? -6.287 9.448 16.529 1.00 93.81 81 GLU A O 1
ATOM 659 N N . ILE A 1 82 ? -8.388 8.662 16.540 1.00 93.31 82 ILE A N 1
ATOM 660 C CA . ILE A 1 82 ? -8.334 8.048 15.206 1.00 93.31 82 ILE A CA 1
ATOM 661 C C . ILE A 1 82 ? -9.487 8.558 14.346 1.00 93.31 82 ILE A C 1
ATOM 663 O O . ILE A 1 82 ? -10.663 8.470 14.717 1.00 93.31 82 ILE A O 1
ATOM 667 N N . LYS A 1 83 ? -9.153 9.033 13.142 1.00 94.06 83 LYS A N 1
ATOM 668 C CA . L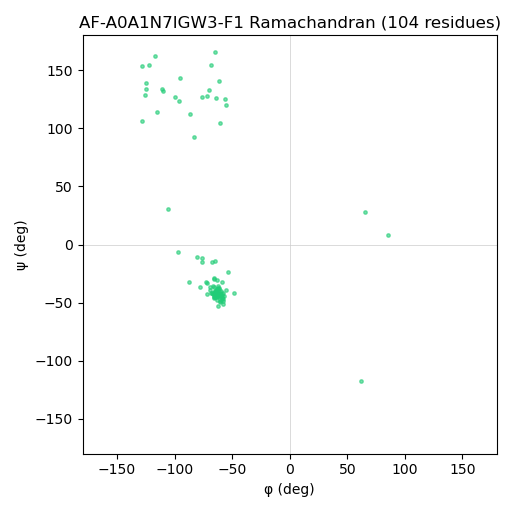YS A 1 83 ? -10.137 9.489 12.159 1.00 94.06 83 LYS A CA 1
ATOM 669 C C . LYS A 1 83 ? -10.931 8.311 11.589 1.00 94.06 83 LYS A C 1
ATOM 671 O O . LYS A 1 83 ? -10.367 7.302 11.174 1.00 94.06 83 LYS A O 1
ATOM 676 N N . SER A 1 84 ? -12.253 8.462 11.532 1.00 94.25 84 SER A N 1
ATOM 677 C CA . SER A 1 84 ? -13.172 7.461 10.974 1.00 94.25 84 SER A CA 1
ATOM 678 C C . SER A 1 84 ? -14.098 8.088 9.938 1.00 94.25 84 SER A C 1
ATOM 680 O O . SER A 1 84 ? -14.379 9.286 9.993 1.00 94.25 84 SER A O 1
ATOM 682 N N . PHE A 1 85 ? -14.577 7.273 9.004 1.00 94.44 85 PHE A N 1
ATOM 683 C CA . PHE A 1 85 ? -15.438 7.678 7.898 1.00 94.44 85 PHE A CA 1
ATOM 684 C C . PHE A 1 85 ? -16.703 6.828 7.919 1.00 94.44 85 PHE A C 1
ATOM 686 O O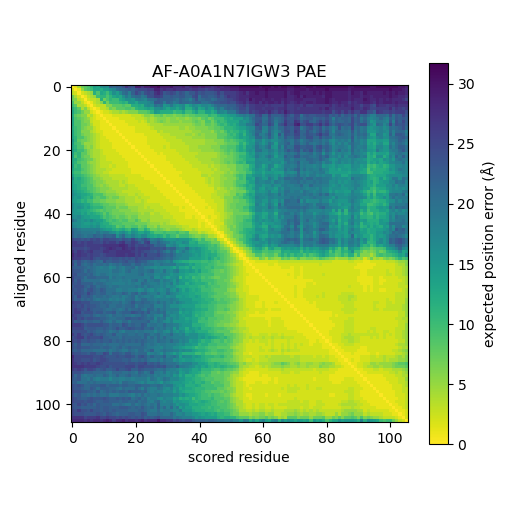 . PHE A 1 85 ? -16.643 5.630 8.183 1.00 94.44 85 PHE A O 1
ATOM 693 N N . MET A 1 86 ? -17.854 7.441 7.667 1.00 93.56 86 MET A N 1
ATOM 694 C CA . MET A 1 86 ? -19.139 6.748 7.664 1.00 93.56 86 MET A CA 1
ATOM 695 C C . MET A 1 86 ? -19.679 6.673 6.240 1.00 93.56 86 MET A C 1
ATOM 697 O O . MET A 1 86 ? -19.682 7.675 5.528 1.00 93.56 86 MET A O 1
ATOM 701 N N . LEU A 1 87 ? -20.154 5.493 5.847 1.00 92.38 87 LEU A N 1
ATOM 702 C CA . LEU A 1 87 ? -20.889 5.275 4.606 1.00 92.38 87 LEU A CA 1
ATOM 703 C C . LEU A 1 87 ? -22.187 4.5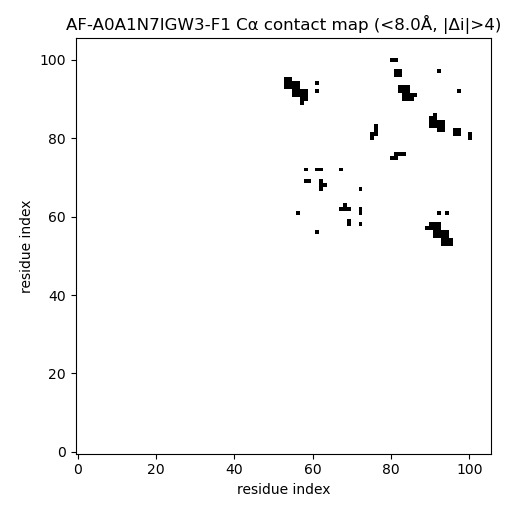41 4.954 1.00 92.38 87 LEU A C 1
ATOM 705 O O . LEU A 1 87 ? -22.175 3.363 5.318 1.00 92.38 87 LEU A O 1
ATOM 709 N N . GLY A 1 88 ? -23.307 5.265 4.908 1.00 93.38 88 GLY A N 1
ATOM 710 C CA . GLY A 1 88 ? -24.586 4.772 5.419 1.00 93.38 88 GLY A CA 1
ATOM 711 C C . GLY A 1 88 ? -24.510 4.492 6.923 1.00 93.38 88 GLY A C 1
ATOM 712 O O . GLY A 1 88 ? -24.268 5.401 7.710 1.00 93.38 88 GLY A O 1
ATOM 713 N N . SER A 1 89 ? -24.699 3.231 7.319 1.00 92.62 89 SER A N 1
ATOM 714 C CA . SER A 1 89 ? -24.608 2.776 8.717 1.00 92.62 89 SER A CA 1
ATOM 715 C C . SER A 1 89 ? -23.250 2.174 9.093 1.00 92.62 89 SER A C 1
ATOM 717 O O . SER A 1 89 ? -23.019 1.867 10.264 1.00 92.62 89 SER A O 1
ATOM 719 N N . GLN A 1 90 ? -22.352 1.989 8.122 1.00 92.81 90 GLN A N 1
ATOM 720 C CA . GLN A 1 90 ? -21.058 1.347 8.332 1.00 92.81 90 GLN A CA 1
ATOM 721 C C . GLN A 1 90 ? -19.963 2.385 8.574 1.00 92.81 90 GLN A C 1
ATOM 723 O O . GLN A 1 90 ? -19.954 3.465 7.980 1.00 92.81 90 GLN A O 1
ATOM 728 N N . ILE A 1 91 ? -19.030 2.041 9.461 1.00 94.62 91 ILE A N 1
ATOM 729 C CA . ILE A 1 91 ? -17.869 2.868 9.793 1.00 94.62 91 ILE A CA 1
ATOM 730 C C . ILE A 1 91 ? -16.617 2.191 9.247 1.00 94.62 91 ILE A C 1
ATOM 732 O O . ILE A 1 91 ? -16.378 1.008 9.499 1.00 94.62 91 ILE A O 1
ATOM 736 N N . TYR A 1 92 ? -15.809 2.989 8.563 1.00 95.75 92 TYR A N 1
ATOM 737 C CA . TYR A 1 92 ? -14.547 2.608 7.959 1.00 95.75 92 TYR A CA 1
ATOM 738 C C . TYR A 1 92 ? -13.407 3.466 8.499 1.00 95.75 92 TYR A C 1
ATOM 740 O O . TYR A 1 92 ? -13.591 4.617 8.908 1.00 95.75 92 TYR A O 1
ATOM 748 N N . PHE A 1 93 ? -12.209 2.907 8.444 1.00 95.50 93 PHE A N 1
ATOM 749 C CA . PHE A 1 93 ? -10.967 3.568 8.795 1.00 95.50 93 PHE A CA 1
ATOM 750 C C . PHE A 1 93 ? -10.014 3.471 7.620 1.00 95.50 93 PHE A C 1
ATOM 752 O O . PHE A 1 93 ? -9.830 2.400 7.051 1.00 95.50 93 PHE A O 1
ATOM 759 N N . LYS A 1 94 ? -9.381 4.584 7.267 1.00 93.56 94 LYS A N 1
ATOM 760 C CA . LYS A 1 94 ? -8.266 4.549 6.325 1.00 93.56 94 LYS A CA 1
ATOM 761 C C . LYS A 1 94 ? -7.042 4.033 7.065 1.00 93.56 94 LYS A C 1
ATOM 763 O O . LYS A 1 94 ? -6.677 4.595 8.098 1.00 93.56 94 LYS A O 1
ATOM 768 N N . LYS A 1 95 ? -6.388 3.003 6.530 1.00 92.75 95 LYS A N 1
ATOM 769 C CA . LYS A 1 95 ? -5.151 2.463 7.113 1.00 92.75 95 LYS A CA 1
ATOM 770 C C . LYS A 1 95 ? -4.068 3.539 7.285 1.00 92.75 95 LYS A C 1
ATOM 772 O O . LYS A 1 95 ? -3.400 3.580 8.312 1.00 92.75 95 LYS A O 1
ATOM 777 N N . SER A 1 96 ? -3.947 4.446 6.318 1.00 91.31 96 SER A N 1
ATOM 778 C CA . SER A 1 96 ? -3.035 5.599 6.357 1.00 91.31 96 SER A CA 1
ATOM 779 C C . SER A 1 96 ? -3.306 6.538 7.539 1.00 91.31 96 SER A C 1
ATOM 781 O O . SER A 1 96 ? -2.374 6.944 8.224 1.00 91.31 96 SER A O 1
ATOM 783 N N . GLU A 1 97 ? -4.570 6.860 7.812 1.00 91.94 97 GLU A N 1
ATOM 784 C CA . GLU A 1 97 ? -4.963 7.732 8.924 1.00 91.94 97 GLU A CA 1
ATOM 785 C C . GLU A 1 97 ? -4.719 7.057 10.277 1.00 91.94 97 GLU A C 1
ATOM 787 O O . GLU A 1 97 ? -4.269 7.723 11.202 1.00 91.94 97 GLU A O 1
ATOM 792 N N . ILE A 1 98 ? -4.928 5.736 10.381 1.00 93.50 98 ILE A N 1
ATOM 793 C CA . ILE A 1 98 ? -4.550 4.972 11.581 1.00 93.50 98 ILE A CA 1
ATOM 794 C C . ILE A 1 98 ? -3.047 5.116 11.849 1.00 93.50 98 ILE A C 1
ATOM 796 O O . ILE A 1 98 ? -2.658 5.426 12.970 1.00 93.50 98 ILE A O 1
ATOM 800 N N . LEU A 1 99 ? -2.209 4.914 10.826 1.00 92.81 99 LEU A N 1
ATOM 801 C CA . LEU A 1 99 ? -0.754 5.019 10.960 1.00 92.81 99 LEU A CA 1
ATOM 802 C C . LEU A 1 99 ? -0.305 6.440 11.331 1.00 92.81 99 LEU A C 1
ATOM 804 O O . LEU A 1 99 ? 0.593 6.589 12.152 1.00 92.81 99 LEU A O 1
ATOM 808 N N . LYS A 1 100 ? -0.949 7.480 10.783 1.00 92.69 100 LYS A N 1
ATOM 809 C CA . LYS A 1 100 ? -0.679 8.887 11.139 1.00 92.69 100 LYS A CA 1
ATOM 810 C C . LYS A 1 100 ? -1.045 9.227 12.585 1.00 92.69 100 LYS A C 1
ATOM 812 O O . LYS A 1 100 ? -0.445 10.132 13.152 1.00 92.69 100 LYS A O 1
ATOM 817 N N . SER A 1 101 ? -2.026 8.535 13.165 1.00 91.81 101 SER A N 1
ATOM 818 C CA . SER A 1 101 ? -2.421 8.704 14.568 1.00 91.81 101 SER A CA 1
ATOM 819 C C . SER A 1 101 ? -1.452 8.049 15.558 1.00 91.81 101 SER A C 1
ATOM 821 O O . SER A 1 101 ? -1.579 8.280 16.760 1.00 91.81 101 SER A O 1
ATOM 823 N N . LEU A 1 102 ? -0.512 7.214 15.099 1.00 92.50 102 LEU A N 1
ATOM 824 C CA . LEU A 1 102 ? 0.453 6.571 15.986 1.00 92.50 102 LEU A CA 1
ATOM 825 C C . LEU A 1 102 ? 1.471 7.594 16.485 1.00 92.50 102 LEU A C 1
ATOM 827 O O . LEU A 1 102 ? 2.120 8.290 15.707 1.00 92.50 102 LEU A O 1
ATOM 831 N N . ILE A 1 103 ? 1.626 7.647 17.803 1.00 91.56 103 ILE A N 1
ATOM 832 C CA . ILE A 1 103 ? 2.613 8.492 18.464 1.00 91.56 103 ILE A CA 1
ATOM 833 C C . ILE A 1 103 ? 3.800 7.593 18.825 1.00 91.56 103 ILE A C 1
ATOM 835 O O . ILE A 1 103 ? 3.585 6.544 19.442 1.00 91.56 103 ILE A O 1
ATOM 839 N N . PRO A 1 104 ? 5.035 7.954 18.438 1.00 91.56 104 PRO A N 1
ATOM 840 C CA . PRO A 1 104 ? 6.212 7.187 18.812 1.00 91.56 104 PRO A CA 1
ATOM 841 C C . PRO A 1 104 ? 6.365 7.159 20.334 1.00 91.56 104 PRO A C 1
ATOM 843 O O . PRO A 1 104 ? 6.137 8.155 21.021 1.00 91.56 104 PRO A O 1
ATOM 846 N N . VAL A 1 105 ? 6.762 6.001 20.849 1.00 89.44 105 VAL A N 1
ATOM 847 C CA . VAL A 1 105 ? 7.107 5.801 22.256 1.00 89.44 105 VAL A CA 1
ATOM 848 C C . VAL A 1 105 ? 8.592 5.455 22.299 1.00 89.44 105 VAL A C 1
ATOM 850 O O . VAL A 1 105 ? 8.968 4.389 21.815 1.00 89.44 105 VAL A O 1
ATOM 853 N N . ASN A 1 106 ? 9.378 6.359 22.897 1.00 66.06 106 ASN A N 1
ATOM 854 C CA . ASN A 1 106 ? 10.850 6.398 22.983 1.00 66.06 106 ASN A CA 1
ATOM 855 C C . ASN A 1 106 ? 11.582 6.862 21.717 1.00 66.06 106 ASN A C 1
ATOM 857 O O . ASN A 1 106 ? 11.527 6.158 20.686 1.00 66.06 106 ASN A O 1
#

InterPro domains:
  IPR010093 SinI-like, DNA-binding domain [TIGR01764] (58-98)
  IPR041657 Helix-turn-helix domain, group 17 [PF12728] (59-100)

Sequence (106 aa):
MNLNKNKNSHIEMLLLAVLQELKEQLYYEMEETLIGKISHLTTKINGIEERKPEDLLPIKDAAEFLGVSKVTLWRLRKSGEIKSFMLGSQIYFKKSEILKSLIPVN

Secondary structure (DSSP, 8-state):
--HHHHHHHHHHHHHHHHHHHHHHHHHHHHHHHHHHHHHHHHHHHHHHHTTPPP-EEEHHHHHHHHT--HHHHHHHHHHTSS--EEETTEEEEEHHHHHHTPPP--